Protein AF-A0A1V4YPE5-F1 (afdb_monomer_lite)

Sequence (176 aa):
MNIIMIKLKYPGDFMDTDNERTWMINKLNRYKSSMKSRENDLLEQLSKYYKKDESEINGQYKVDGGFKDLEYDIYNNPYETYLVAQIKIVRALPSILNKHITCLKEGNDVDHVIESLEYEIYKIKKVVYSNIKEWEILLNHLSDYRRLEIEKNPKGPGDLIIKELFWIKEFEEGLK

Radius of gyration: 18.25 Å; chains: 1; bounding box: 46×42×46 Å

Secondary structure (DSSP, 8-state):
--S-------S-S---HHHHHHHHHHHHHHHHHHHHHHHHHHHHHHHHHHHHHHTT-------TTSS----S-GGG-HHHHHHHHHHHHHHHHHHHHHHHHHHHHTT--HHHHHHHHHHHHHHHHHHHTTT-HHHHHHTTT--HHHHHHHHH---SHHHHHHHHHHHHHHHHHHT-

Foldseek 3Di:
DFLDDPPLDDPDDPDDQVRNLVVSLVVLVVSLVVLVVVLVVLVVVLVVVVVVCCVPDPDDDDDPPDAPDLPDPCVVCLPSLLSQLSNQLSVPLNVLSVVLSVCSVVPHDPVVSVVVSVVVSLVSNCVSCVRVVVLLVVLVVDDPVRLVCLCVPNPDSSSSSNNSSVVSVVVVVVVD

Structure (mmCIF, N/CA/C/O backbone):
data_AF-A0A1V4YPE5-F1
#
_entry.id   AF-A0A1V4YPE5-F1
#
loop_
_atom_site.group_PDB
_atom_site.id
_atom_site.type_symbol
_atom_site.label_atom_id
_atom_site.label_alt_id
_atom_site.label_comp_id
_atom_site.label_asym_id
_atom_site.label_entity_id
_atom_site.label_seq_id
_atom_site.pdbx_PDB_ins_code
_atom_site.Cartn_x
_atom_site.Cartn_y
_atom_site.Cartn_z
_atom_site.occupancy
_atom_site.B_iso_or_equiv
_atom_site.auth_seq_id
_atom_site.auth_comp_id
_atom_site.auth_asym_id
_atom_site.auth_atom_id
_atom_site.pdbx_PDB_model_num
ATOM 1 N N . MET A 1 1 ? 10.336 -3.197 2.592 1.00 30.17 1 MET A N 1
ATOM 2 C CA . MET A 1 1 ? 9.036 -2.920 3.239 1.00 30.17 1 MET A CA 1
ATOM 3 C C . MET A 1 1 ? 8.084 -2.443 2.147 1.00 30.17 1 MET A C 1
ATOM 5 O O . MET A 1 1 ? 8.272 -1.342 1.646 1.00 30.17 1 MET A O 1
ATOM 9 N N . ASN A 1 2 ? 7.187 -3.324 1.689 1.00 34.78 2 ASN A N 1
ATOM 10 C CA . ASN A 1 2 ? 6.185 -3.033 0.652 1.00 34.78 2 ASN A CA 1
ATOM 11 C C . ASN A 1 2 ? 5.016 -2.282 1.281 1.00 34.78 2 ASN A C 1
ATOM 13 O O . ASN A 1 2 ? 4.633 -2.599 2.407 1.00 34.78 2 ASN A O 1
ATOM 17 N N . ILE A 1 3 ? 4.454 -1.304 0.572 1.00 37.78 3 ILE A N 1
ATOM 18 C CA . ILE A 1 3 ? 3.369 -0.472 1.105 1.00 37.78 3 ILE A CA 1
ATOM 19 C C . ILE A 1 3 ? 2.059 -1.259 1.233 1.00 37.78 3 ILE A C 1
ATOM 21 O O . ILE A 1 3 ? 1.175 -0.825 1.966 1.00 37.78 3 ILE A O 1
ATOM 25 N N . ILE A 1 4 ? 1.890 -2.409 0.574 1.00 42.50 4 ILE A N 1
ATOM 26 C CA . ILE A 1 4 ? 0.546 -2.955 0.347 1.00 42.50 4 ILE A CA 1
ATOM 27 C C . ILE A 1 4 ? 0.450 -4.393 0.853 1.00 42.50 4 ILE A C 1
ATOM 29 O O . ILE A 1 4 ? 0.789 -5.386 0.217 1.00 42.50 4 ILE A O 1
ATOM 33 N N . MET A 1 5 ? 0.079 -4.459 2.120 1.00 42.84 5 MET A N 1
ATOM 34 C CA . MET A 1 5 ? -1.219 -4.949 2.567 1.00 42.84 5 MET A CA 1
ATOM 35 C C . MET A 1 5 ? -1.245 -4.585 4.042 1.00 42.84 5 MET A C 1
ATOM 37 O O . MET A 1 5 ? -0.674 -5.301 4.870 1.00 42.84 5 MET A O 1
ATOM 41 N N . ILE A 1 6 ? -1.884 -3.470 4.406 1.00 47.06 6 ILE A N 1
ATOM 42 C CA . ILE A 1 6 ? -2.402 -3.440 5.765 1.00 47.06 6 ILE A CA 1
ATOM 43 C C . ILE A 1 6 ? -3.474 -4.526 5.747 1.00 47.06 6 ILE A C 1
ATOM 45 O O . ILE A 1 6 ? -4.581 -4.293 5.288 1.00 47.06 6 ILE A O 1
ATOM 49 N N . LYS A 1 7 ? -3.134 -5.745 6.178 1.00 48.22 7 LYS A N 1
ATOM 50 C CA . LYS A 1 7 ? -4.154 -6.667 6.663 1.00 48.22 7 LYS A CA 1
ATOM 51 C C . LYS A 1 7 ? -4.747 -5.944 7.868 1.00 48.22 7 LYS A C 1
ATOM 53 O O . LYS A 1 7 ? -4.158 -5.939 8.952 1.00 48.22 7 LYS A O 1
ATOM 58 N N . LEU A 1 8 ? -5.801 -5.169 7.619 1.00 53.41 8 LEU A N 1
ATOM 59 C CA . LEU A 1 8 ? -6.546 -4.452 8.646 1.00 53.41 8 LEU A CA 1
ATOM 60 C C . LEU A 1 8 ? -7.330 -5.440 9.509 1.00 53.41 8 LEU A C 1
ATOM 62 O O . LEU A 1 8 ? -7.605 -5.106 10.652 1.00 53.41 8 LEU A O 1
ATOM 66 N N . LYS A 1 9 ? -7.496 -6.688 9.036 1.00 50.31 9 LYS A N 1
ATOM 67 C CA . LYS A 1 9 ? -7.949 -7.832 9.832 1.00 50.31 9 LYS A CA 1
ATOM 68 C C . LYS A 1 9 ? -7.190 -7.924 11.157 1.00 50.31 9 LYS A C 1
ATOM 70 O O . LYS A 1 9 ? -5.982 -8.186 11.197 1.00 50.31 9 LYS A O 1
ATOM 75 N N . TYR A 1 10 ? -7.927 -7.670 12.227 1.00 56.78 10 TYR A N 1
ATOM 76 C CA . TYR A 1 10 ? -7.519 -7.847 13.610 1.00 56.78 10 TYR A CA 1
ATOM 77 C C . TYR A 1 10 ? -7.393 -9.345 13.928 1.00 56.78 10 TYR A C 1
ATOM 79 O O . TYR A 1 10 ? -7.995 -10.187 13.254 1.00 56.78 10 TYR A O 1
ATOM 87 N N . PRO A 1 11 ? -6.601 -9.713 14.943 1.00 52.75 11 PRO A N 1
ATOM 88 C CA . PRO A 1 11 ? -6.605 -11.069 15.470 1.00 52.75 11 PRO A CA 1
ATOM 89 C C . PRO A 1 11 ? -7.927 -11.340 16.223 1.00 52.75 11 PRO A C 1
ATOM 91 O O . PRO A 1 11 ? -8.031 -10.991 17.388 1.00 52.75 11 PRO A O 1
ATOM 94 N N . GLY A 1 12 ? -8.907 -11.917 15.515 1.00 50.38 12 GLY A N 1
ATOM 95 C CA . GLY A 1 12 ? -10.112 -12.664 15.944 1.00 50.38 12 GLY A CA 1
ATOM 96 C C . GLY A 1 12 ? -10.800 -12.436 17.312 1.00 50.38 12 GLY A C 1
ATOM 97 O O . GLY A 1 12 ? -10.178 -12.541 18.366 1.00 50.38 12 GLY A O 1
ATOM 98 N N . ASP A 1 13 ? -12.130 -12.276 17.242 1.00 49.72 13 ASP A N 1
ATOM 99 C CA . ASP A 1 13 ? -13.258 -12.637 18.141 1.00 49.72 13 ASP A CA 1
ATOM 100 C C . ASP A 1 13 ? -13.235 -12.355 19.660 1.00 49.72 13 ASP A C 1
ATOM 102 O O . ASP A 1 13 ? -14.246 -12.586 20.321 1.00 49.72 13 ASP A O 1
ATOM 106 N N . PHE A 1 14 ? -12.154 -11.830 20.245 1.00 49.97 14 PHE A N 1
ATOM 107 C CA . PHE A 1 14 ? -12.052 -11.655 21.708 1.00 49.97 14 PHE A CA 1
ATOM 108 C C . PHE A 1 14 ? -11.595 -10.265 22.176 1.00 49.97 14 PHE A C 1
ATOM 110 O O . PHE A 1 14 ? -11.320 -10.079 23.363 1.00 49.97 14 PHE A O 1
ATOM 117 N N . MET A 1 15 ? -11.501 -9.276 21.282 1.00 59.31 15 MET A N 1
ATOM 118 C CA . MET A 1 15 ? -11.261 -7.888 21.687 1.00 59.31 15 MET A CA 1
ATOM 119 C C . MET A 1 15 ? -12.583 -7.155 21.908 1.00 59.31 15 MET A C 1
ATOM 121 O O . MET A 1 15 ? -13.434 -7.120 21.031 1.00 59.31 15 MET A O 1
ATOM 125 N N . ASP A 1 16 ? -12.723 -6.540 23.081 1.00 65.31 16 ASP A N 1
ATOM 126 C CA . ASP A 1 16 ? -13.750 -5.525 23.327 1.00 65.31 16 ASP A CA 1
ATOM 127 C C . ASP A 1 16 ? -13.588 -4.356 22.333 1.00 65.31 16 ASP A C 1
ATOM 129 O O . ASP A 1 16 ? -12.460 -3.979 21.990 1.00 65.31 16 ASP A O 1
ATOM 133 N N . THR A 1 17 ? -14.695 -3.764 21.886 1.00 64.62 17 THR A N 1
ATOM 134 C CA . THR A 1 17 ? -14.748 -2.763 20.805 1.00 64.62 17 THR A CA 1
ATOM 135 C C . THR A 1 17 ? -13.891 -1.527 21.095 1.00 64.62 17 THR A C 1
ATOM 137 O O . THR A 1 17 ? -13.302 -0.924 20.194 1.00 64.62 17 THR A O 1
ATOM 140 N N . ASP A 1 18 ? -13.748 -1.155 22.370 1.00 71.38 18 ASP A N 1
ATOM 141 C CA . ASP A 1 18 ? -12.909 -0.023 22.782 1.00 71.38 18 ASP A CA 1
ATOM 142 C C . ASP A 1 18 ? -11.407 -0.344 22.688 1.00 71.38 18 ASP A C 1
ATOM 144 O O . ASP A 1 18 ? -10.589 0.517 22.325 1.00 71.38 18 ASP A O 1
ATOM 148 N N . ASN A 1 19 ? -11.036 -1.602 22.942 1.00 81.69 19 ASN A N 1
ATOM 149 C CA . ASN A 1 19 ? -9.670 -2.091 22.765 1.00 81.69 19 ASN A CA 1
ATOM 150 C C . ASN A 1 19 ? -9.319 -2.217 21.279 1.00 81.69 19 ASN A C 1
ATOM 152 O O . ASN A 1 19 ? -8.213 -1.847 20.876 1.00 81.69 19 ASN A O 1
ATOM 156 N N . GLU A 1 20 ? -10.268 -2.667 20.461 1.00 83.56 20 GLU A N 1
ATOM 157 C CA . GLU A 1 20 ? -10.135 -2.763 19.009 1.00 83.56 20 GLU A CA 1
ATOM 158 C C . GLU A 1 20 ? -9.921 -1.388 18.362 1.00 83.56 20 GLU A C 1
ATOM 160 O O . GLU A 1 20 ? -8.932 -1.169 17.651 1.00 83.56 20 GLU A O 1
ATOM 165 N N . ARG A 1 21 ? -10.783 -0.416 18.679 1.00 89.88 21 ARG A N 1
ATOM 166 C CA . ARG A 1 21 ? -10.657 0.969 18.207 1.00 89.88 21 ARG A CA 1
ATOM 167 C C . ARG A 1 21 ? -9.305 1.570 18.585 1.00 89.88 21 ARG A C 1
ATOM 169 O O . ARG A 1 21 ? -8.614 2.150 17.742 1.00 89.88 21 ARG A O 1
ATOM 176 N N . THR A 1 22 ? -8.897 1.414 19.845 1.00 90.81 22 THR A N 1
ATOM 177 C CA . THR A 1 22 ? -7.611 1.923 20.344 1.00 90.81 22 THR A CA 1
ATOM 178 C C . THR A 1 22 ? -6.435 1.272 19.617 1.00 90.81 22 THR A C 1
ATOM 180 O O . THR A 1 22 ? -5.484 1.954 19.212 1.00 90.81 22 THR A O 1
ATOM 183 N N . TRP A 1 23 ? -6.496 -0.043 19.401 1.00 88.88 23 TRP A N 1
ATOM 184 C CA . TRP A 1 23 ? -5.495 -0.773 18.633 1.00 88.88 23 TRP A CA 1
ATOM 185 C C . TRP A 1 23 ? -5.399 -0.254 17.196 1.00 88.88 23 TRP A C 1
ATOM 187 O O . TRP A 1 23 ? -4.293 0.022 16.716 1.00 88.88 23 TRP A O 1
ATOM 197 N N . MET A 1 24 ? -6.539 -0.039 16.536 1.00 88.94 24 MET A N 1
ATOM 198 C CA . MET A 1 24 ? -6.584 0.448 15.161 1.00 88.94 24 MET A CA 1
ATOM 199 C C . MET A 1 24 ? -6.011 1.861 15.035 1.00 88.94 24 MET A C 1
ATOM 201 O O . MET A 1 24 ? -5.132 2.103 14.205 1.00 88.94 24 MET A O 1
ATOM 205 N N . ILE A 1 25 ? -6.409 2.785 15.916 1.00 92.94 25 ILE A N 1
ATOM 206 C CA . ILE A 1 25 ? -5.855 4.147 15.963 1.00 92.94 25 ILE A CA 1
ATOM 207 C C . ILE A 1 25 ? -4.328 4.106 16.103 1.00 92.94 25 ILE A C 1
ATOM 209 O O . ILE A 1 25 ? -3.610 4.830 15.404 1.00 92.94 25 ILE A O 1
ATOM 213 N N . ASN A 1 26 ? -3.806 3.251 16.983 1.00 91.75 26 ASN A N 1
ATOM 214 C CA . ASN A 1 26 ? -2.366 3.105 17.182 1.00 91.75 26 ASN A CA 1
ATOM 215 C C . ASN A 1 26 ? -1.667 2.536 15.941 1.00 91.75 26 ASN A C 1
ATOM 217 O O . ASN A 1 26 ? -0.603 3.027 15.553 1.00 91.75 26 ASN A O 1
ATOM 221 N N . LYS A 1 27 ? -2.268 1.539 15.285 1.00 89.38 27 LYS A N 1
ATOM 222 C CA . LYS A 1 27 ? -1.753 0.944 14.047 1.00 89.38 27 LYS A CA 1
ATOM 223 C C . LYS A 1 27 ? -1.677 1.975 12.920 1.00 89.38 27 LYS A C 1
ATOM 225 O O . LYS A 1 27 ? -0.616 2.127 12.312 1.00 89.38 27 LYS A O 1
ATOM 230 N N . LEU A 1 28 ? -2.751 2.735 12.696 1.00 91.75 28 LEU A N 1
ATOM 231 C CA . LEU A 1 28 ? -2.803 3.776 11.667 1.00 91.75 28 LEU A CA 1
ATOM 232 C C . LEU A 1 28 ? -1.825 4.922 11.959 1.00 91.75 28 LEU A C 1
ATOM 234 O O . LEU A 1 28 ? -1.149 5.394 11.046 1.00 91.75 28 LEU A O 1
ATOM 238 N N . ASN A 1 29 ? -1.671 5.335 13.222 1.00 92.31 29 ASN A N 1
ATOM 239 C CA . ASN A 1 29 ? -0.678 6.348 13.591 1.00 92.31 29 ASN A CA 1
ATOM 240 C C . ASN A 1 29 ? 0.760 5.875 13.352 1.00 92.31 29 ASN A C 1
ATOM 242 O O . ASN A 1 29 ? 1.561 6.635 12.812 1.00 92.31 29 ASN A O 1
ATOM 246 N N . ARG A 1 30 ? 1.097 4.626 13.704 1.00 90.38 30 ARG A N 1
ATOM 247 C CA . ARG A 1 30 ? 2.426 4.055 13.416 1.00 90.38 30 ARG A CA 1
ATOM 248 C C . ARG A 1 30 ? 2.693 4.005 11.916 1.00 90.38 30 ARG A C 1
ATOM 250 O O . ARG A 1 30 ? 3.767 4.407 11.472 1.00 90.38 30 ARG A O 1
ATOM 257 N N . TYR A 1 31 ? 1.705 3.559 11.143 1.00 88.75 31 TYR A N 1
ATOM 258 C CA . TYR A 1 31 ? 1.804 3.509 9.690 1.00 88.75 31 TYR A CA 1
ATOM 259 C C . TYR A 1 31 ? 2.030 4.907 9.098 1.00 88.75 31 TYR A C 1
ATOM 261 O O . TYR A 1 31 ? 3.001 5.110 8.369 1.00 88.75 31 TYR A O 1
ATOM 269 N N . LYS A 1 32 ? 1.240 5.899 9.521 1.00 90.56 32 LYS A N 1
ATOM 270 C CA . LYS A 1 32 ? 1.409 7.308 9.141 1.00 90.56 32 LYS A CA 1
ATOM 271 C C . LYS A 1 32 ? 2.803 7.847 9.476 1.00 90.56 32 LYS A C 1
ATOM 273 O O . LYS A 1 32 ? 3.433 8.469 8.629 1.00 90.56 32 LYS A O 1
ATOM 278 N N . SER A 1 33 ? 3.316 7.597 10.681 1.00 88.50 33 SER A N 1
ATOM 279 C CA . SER A 1 33 ? 4.655 8.063 11.072 1.00 88.50 33 SER A CA 1
ATOM 280 C C . SER A 1 33 ? 5.761 7.445 10.212 1.00 88.50 33 SER A C 1
ATOM 282 O O . SER A 1 33 ? 6.722 8.130 9.863 1.00 88.50 33 SER A O 1
ATOM 284 N N . SER A 1 34 ? 5.612 6.177 9.814 1.00 89.00 34 SER A N 1
ATOM 285 C CA . SER A 1 34 ? 6.587 5.500 8.948 1.00 89.00 34 SER A CA 1
ATOM 286 C C . SER A 1 34 ? 6.651 6.081 7.529 1.00 89.00 34 SER A C 1
ATOM 288 O O . SER A 1 34 ? 7.709 6.042 6.902 1.00 89.00 34 SER A O 1
ATOM 290 N N . MET A 1 35 ? 5.562 6.689 7.042 1.00 87.44 35 MET A N 1
ATOM 291 C CA . MET A 1 35 ? 5.486 7.262 5.692 1.00 87.44 35 MET A CA 1
ATOM 292 C C . MET A 1 35 ? 6.484 8.389 5.468 1.00 87.44 35 MET A C 1
ATOM 294 O O . MET A 1 35 ? 7.115 8.427 4.420 1.00 87.44 35 MET A O 1
ATOM 298 N N . LYS A 1 36 ? 6.683 9.272 6.454 1.00 81.00 36 LYS A N 1
ATOM 299 C CA . LYS A 1 36 ? 7.612 10.401 6.305 1.00 81.00 36 LYS A CA 1
ATOM 300 C C . LYS A 1 36 ? 9.059 9.934 6.144 1.00 81.00 36 LYS A C 1
ATOM 302 O O . LYS A 1 36 ? 9.779 10.435 5.288 1.00 81.00 36 LYS A O 1
ATOM 307 N N . SER A 1 37 ? 9.477 8.953 6.947 1.00 85.06 37 SER A N 1
ATOM 308 C CA . SER A 1 37 ? 10.801 8.338 6.793 1.00 85.06 37 SER A CA 1
ATOM 309 C C . SER A 1 37 ? 10.918 7.666 5.429 1.00 85.06 37 SER A C 1
ATOM 311 O O . SER A 1 37 ? 11.911 7.835 4.731 1.00 85.06 37 SER A O 1
ATOM 313 N N . ARG A 1 38 ? 9.865 6.950 5.023 1.00 86.75 38 ARG A N 1
ATOM 314 C CA . ARG A 1 38 ? 9.844 6.220 3.761 1.00 86.75 38 ARG A CA 1
ATOM 315 C C . ARG A 1 38 ? 9.908 7.138 2.546 1.00 86.75 38 ARG A C 1
ATOM 317 O O . ARG A 1 38 ? 10.552 6.776 1.569 1.00 86.75 38 ARG A O 1
ATOM 324 N N . GLU A 1 39 ? 9.252 8.293 2.592 1.00 87.56 39 GLU A N 1
ATOM 325 C CA . GLU A 1 39 ? 9.318 9.289 1.523 1.00 87.56 39 GLU A CA 1
ATOM 326 C C . GLU A 1 39 ? 10.767 9.708 1.273 1.00 87.56 39 GLU A C 1
ATOM 328 O O . GLU A 1 39 ? 11.233 9.634 0.140 1.00 87.56 39 GLU A O 1
ATOM 333 N N . ASN A 1 40 ? 11.496 10.061 2.335 1.00 86.06 40 ASN A N 1
ATOM 334 C CA . ASN A 1 40 ? 12.900 10.451 2.233 1.00 86.06 40 ASN A CA 1
ATOM 335 C C . ASN A 1 40 ? 13.755 9.331 1.624 1.00 86.06 40 ASN A C 1
ATOM 337 O O . ASN A 1 40 ? 14.519 9.592 0.696 1.00 86.06 40 ASN A O 1
ATOM 341 N N . ASP A 1 41 ? 13.572 8.085 2.070 1.00 88.56 41 ASP A N 1
ATOM 342 C CA . ASP A 1 41 ? 14.309 6.934 1.532 1.00 88.56 41 ASP A CA 1
ATOM 343 C C . ASP A 1 41 ? 14.028 6.709 0.038 1.00 88.56 41 ASP A C 1
ATOM 345 O O . ASP A 1 41 ? 14.917 6.321 -0.724 1.00 88.56 41 ASP A O 1
ATOM 349 N N . LEU A 1 42 ? 12.772 6.888 -0.389 1.00 87.44 42 LEU A N 1
ATOM 350 C CA . LEU A 1 42 ? 12.364 6.726 -1.786 1.00 87.44 42 LEU A CA 1
ATOM 351 C C . LEU A 1 42 ? 12.923 7.853 -2.660 1.00 87.44 42 LEU A C 1
ATOM 353 O O . LEU A 1 42 ? 13.412 7.586 -3.756 1.00 87.44 42 LEU A O 1
ATOM 357 N N . LEU A 1 43 ? 12.897 9.093 -2.164 1.00 85.19 43 LEU A N 1
ATOM 358 C CA . LEU A 1 43 ? 13.487 10.247 -2.842 1.00 85.19 43 LEU A CA 1
ATOM 359 C C . LEU A 1 43 ? 15.004 10.102 -2.983 1.00 85.19 43 LEU A C 1
ATOM 361 O O . LEU A 1 43 ? 15.553 10.400 -4.042 1.00 85.19 43 LEU A O 1
ATOM 365 N N . GLU A 1 44 ? 15.685 9.599 -1.954 1.00 85.69 44 GLU A N 1
ATOM 366 C CA . GLU A 1 44 ? 17.122 9.338 -2.011 1.00 85.69 44 GLU A CA 1
ATOM 367 C C . GLU A 1 44 ? 17.454 8.239 -3.032 1.00 85.69 44 GLU A C 1
ATOM 369 O O . GLU A 1 44 ? 18.375 8.397 -3.835 1.00 85.69 44 GLU A O 1
ATOM 374 N N . GLN A 1 45 ? 16.689 7.141 -3.045 1.00 87.25 45 GLN A N 1
ATOM 375 C CA . GLN A 1 45 ? 16.838 6.071 -4.038 1.00 87.25 45 GLN A CA 1
ATOM 376 C C . GLN A 1 45 ? 16.627 6.580 -5.465 1.00 87.25 45 GLN A C 1
ATOM 378 O O . GLN A 1 45 ? 17.419 6.243 -6.346 1.00 87.25 45 GLN A O 1
ATOM 383 N N . LEU A 1 46 ? 15.604 7.408 -5.685 1.00 83.94 46 LEU A N 1
ATOM 384 C CA . LEU A 1 46 ? 15.322 7.990 -6.994 1.00 83.94 46 LEU A CA 1
ATOM 385 C C . LEU A 1 46 ? 16.421 8.973 -7.422 1.00 83.94 46 LEU A C 1
ATOM 387 O O . LEU A 1 46 ? 16.887 8.926 -8.554 1.00 83.94 46 LEU A O 1
ATOM 391 N N . SER A 1 47 ? 16.911 9.809 -6.502 1.00 79.06 47 SER A N 1
ATOM 392 C CA . SER A 1 47 ? 18.028 10.719 -6.777 1.00 79.06 47 SER A CA 1
ATOM 393 C C . SER A 1 47 ? 19.305 9.961 -7.149 1.00 79.06 47 SER A C 1
ATOM 395 O O . SER A 1 47 ? 19.987 10.331 -8.102 1.00 79.06 47 SER A O 1
ATOM 397 N N . LYS A 1 48 ? 19.626 8.873 -6.435 1.00 82.12 48 LYS A N 1
ATOM 398 C CA . LYS A 1 48 ? 20.759 7.996 -6.774 1.00 82.12 48 LYS A CA 1
ATOM 399 C C . LYS A 1 48 ? 20.581 7.341 -8.140 1.00 82.12 48 LYS A C 1
ATOM 401 O O . LYS A 1 48 ? 21.559 7.217 -8.871 1.00 82.12 48 LYS A O 1
ATOM 406 N N . TYR A 1 49 ? 19.357 6.933 -8.468 1.00 81.50 49 TYR A N 1
ATOM 407 C CA . TYR A 1 49 ? 19.028 6.360 -9.766 1.00 81.50 49 TYR A CA 1
ATOM 408 C C . TYR A 1 49 ? 19.313 7.354 -10.900 1.00 81.50 49 TYR A C 1
ATOM 410 O O . TYR A 1 49 ? 20.090 7.032 -11.792 1.00 81.50 49 TYR A O 1
ATOM 418 N N . TYR A 1 50 ? 18.817 8.590 -10.799 1.00 75.69 50 TYR A N 1
ATOM 419 C CA . TYR A 1 50 ? 19.074 9.624 -11.808 1.00 75.69 50 TYR A CA 1
ATOM 420 C C . TYR A 1 50 ? 20.543 10.039 -11.902 1.00 75.69 50 TYR A C 1
ATOM 422 O O . TYR A 1 50 ? 21.049 10.215 -13.001 1.00 75.69 50 TYR A O 1
ATOM 430 N N . LYS A 1 51 ? 21.274 10.124 -10.784 1.00 72.62 51 LYS A N 1
ATOM 431 C CA . LYS A 1 51 ? 22.720 10.420 -10.816 1.00 72.62 51 LYS A CA 1
ATOM 432 C C . LYS A 1 51 ? 23.544 9.333 -11.507 1.00 72.62 51 LYS A C 1
ATOM 434 O O . LYS A 1 51 ? 24.587 9.629 -12.076 1.00 72.62 51 LYS A O 1
ATOM 439 N N . LYS A 1 52 ? 23.102 8.076 -11.423 1.00 63.50 52 LYS A N 1
ATOM 440 C CA . LYS A 1 52 ? 23.723 6.955 -12.138 1.00 63.50 52 LYS A CA 1
ATOM 441 C C . LYS A 1 52 ? 23.432 7.020 -13.645 1.00 63.50 52 LYS A C 1
ATOM 443 O O . LYS A 1 52 ? 24.256 6.579 -14.435 1.00 63.50 52 LYS A O 1
ATOM 448 N N . ASP A 1 53 ? 22.294 7.593 -14.016 1.00 59.84 53 ASP A N 1
ATOM 449 C CA . ASP A 1 53 ? 21.851 7.776 -15.401 1.00 59.84 53 ASP A CA 1
ATOM 450 C C . ASP A 1 53 ? 22.513 9.011 -16.060 1.00 59.84 53 ASP A C 1
ATOM 452 O O . ASP A 1 53 ? 22.896 8.985 -17.226 1.00 59.84 53 ASP A O 1
ATOM 456 N N . GLU A 1 54 ? 22.772 10.080 -15.293 1.00 51.03 54 GLU A N 1
ATOM 457 C CA . GLU A 1 54 ? 23.501 11.283 -15.749 1.00 51.03 54 GLU A CA 1
ATOM 458 C C . GLU A 1 54 ? 24.965 11.006 -16.142 1.00 51.03 54 GLU A C 1
ATOM 460 O O . GLU A 1 54 ? 25.537 11.761 -16.928 1.00 51.03 54 GLU A O 1
ATOM 465 N N . SER A 1 55 ? 25.582 9.920 -15.657 1.00 45.78 55 SER A N 1
ATOM 466 C CA . SER A 1 55 ? 26.880 9.462 -16.180 1.00 45.78 55 SER A CA 1
ATOM 467 C C . SER A 1 55 ? 26.803 8.829 -17.578 1.00 45.78 55 SER A C 1
ATOM 469 O O . SER A 1 55 ? 27.851 8.612 -18.184 1.00 45.78 55 SER A O 1
ATOM 471 N N . GLU A 1 56 ? 25.602 8.570 -18.106 1.00 43.75 56 GLU A N 1
ATOM 472 C CA . GLU A 1 56 ? 25.382 8.025 -19.452 1.00 43.75 56 GLU A CA 1
ATOM 473 C C . GLU A 1 56 ? 24.670 9.003 -20.406 1.00 43.75 56 GLU A C 1
ATOM 475 O O . GLU A 1 56 ? 24.875 8.895 -21.616 1.00 43.75 56 GLU A O 1
ATOM 480 N N . ILE A 1 57 ? 23.897 9.996 -19.934 1.00 41.22 57 ILE A N 1
ATOM 481 C CA . ILE A 1 57 ? 23.166 10.918 -20.828 1.00 41.22 57 ILE A CA 1
ATOM 482 C C . ILE A 1 57 ? 23.151 12.362 -20.294 1.00 41.22 57 ILE A C 1
ATOM 484 O O . ILE A 1 57 ? 22.534 12.672 -19.276 1.00 41.22 57 ILE A O 1
ATOM 488 N N . ASN A 1 58 ? 23.769 13.279 -21.051 1.00 39.72 58 ASN A N 1
ATOM 489 C CA . ASN A 1 58 ? 23.586 14.730 -20.924 1.00 39.72 58 ASN A CA 1
ATOM 490 C C . ASN A 1 58 ? 22.100 15.095 -21.108 1.00 39.72 58 ASN A C 1
ATOM 492 O O . ASN A 1 58 ? 21.617 15.178 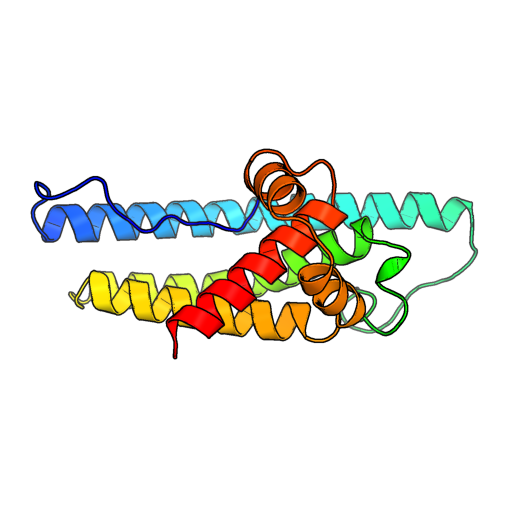-22.236 1.00 39.72 58 ASN A O 1
ATOM 496 N N . GLY A 1 59 ? 21.383 15.372 -20.022 1.00 38.19 59 GLY A N 1
ATOM 497 C CA . GLY A 1 59 ? 20.021 15.895 -20.081 1.00 38.19 59 GLY A CA 1
ATOM 498 C C . GLY A 1 59 ? 19.664 16.627 -18.797 1.00 38.19 59 GLY A C 1
ATOM 499 O O . GLY A 1 59 ? 19.457 16.009 -17.763 1.00 38.19 59 GLY A O 1
ATOM 500 N N . GLN A 1 60 ? 19.599 17.957 -18.842 1.00 38.44 60 GLN A N 1
ATOM 501 C CA . GLN A 1 60 ? 19.050 18.752 -17.745 1.00 38.44 60 GLN A CA 1
ATOM 502 C C . GLN A 1 60 ? 17.545 18.481 -17.633 1.00 38.44 60 GLN A C 1
ATOM 504 O O . GLN A 1 60 ? 16.763 18.966 -18.449 1.00 38.44 60 GLN A O 1
ATOM 509 N N . TYR A 1 61 ? 17.125 17.735 -16.612 1.00 41.97 61 TYR A N 1
ATOM 510 C CA . TYR A 1 61 ? 15.711 17.478 -16.352 1.00 41.97 61 TYR A CA 1
ATOM 511 C C . TYR A 1 61 ? 15.151 18.521 -15.377 1.00 41.97 61 TYR A C 1
ATOM 513 O O . TYR A 1 61 ? 15.396 18.481 -14.172 1.00 41.97 61 TYR A O 1
ATOM 521 N N . LYS A 1 62 ? 14.379 19.473 -15.907 1.00 39.81 62 LYS A N 1
ATOM 522 C CA . LYS A 1 62 ? 13.505 20.361 -15.131 1.00 39.81 62 LYS A CA 1
ATOM 523 C C . LYS A 1 62 ? 12.123 20.378 -15.766 1.00 39.81 62 LYS A C 1
ATOM 525 O O . LYS A 1 62 ? 11.981 20.930 -16.850 1.00 39.81 62 LYS A O 1
ATOM 530 N N . VAL A 1 63 ? 11.123 19.866 -15.054 1.00 37.09 63 VAL A N 1
ATOM 531 C CA . VAL A 1 63 ? 9.719 20.278 -15.204 1.00 37.09 63 VAL A CA 1
ATOM 532 C C . VAL A 1 63 ? 9.086 20.296 -13.804 1.00 37.09 63 VAL A C 1
ATOM 534 O O . VAL A 1 63 ? 9.457 19.499 -12.937 1.00 37.09 63 VAL A O 1
ATOM 537 N N . ASP A 1 64 ? 8.240 21.298 -13.567 1.00 39.47 64 ASP A N 1
ATOM 538 C CA . ASP A 1 64 ? 7.704 21.745 -12.275 1.00 39.47 64 ASP A CA 1
ATOM 539 C C . ASP A 1 64 ? 7.308 20.620 -11.305 1.00 39.47 64 ASP A C 1
ATOM 541 O O . ASP A 1 64 ? 6.553 19.712 -11.632 1.00 39.47 64 ASP A O 1
ATOM 545 N N . GLY A 1 65 ? 7.806 20.690 -10.066 1.00 47.09 65 GLY A N 1
ATOM 546 C CA . GLY A 1 65 ? 7.489 19.718 -9.008 1.00 47.09 65 GLY A CA 1
ATOM 547 C C . GLY A 1 65 ? 8.373 18.461 -8.967 1.00 47.09 65 GLY A C 1
ATOM 548 O O . GLY A 1 65 ? 8.293 17.710 -7.994 1.00 47.09 65 GLY A O 1
ATOM 549 N N . GLY A 1 66 ? 9.275 18.277 -9.941 1.00 44.97 66 GLY A N 1
ATOM 550 C CA . GLY A 1 66 ? 10.524 17.515 -9.786 1.00 44.97 66 GLY A CA 1
ATOM 551 C C . GLY A 1 66 ? 10.513 16.016 -10.118 1.00 44.97 66 GLY A C 1
ATOM 552 O O . GLY A 1 66 ? 11.519 15.357 -9.860 1.00 44.97 66 GLY A O 1
ATOM 553 N N . PHE A 1 67 ? 9.441 15.461 -10.690 1.00 54.84 67 PHE A N 1
ATOM 554 C CA . PHE A 1 67 ? 9.397 14.056 -11.134 1.00 54.84 67 PHE A CA 1
ATOM 555 C C . PHE A 1 67 ? 9.049 13.991 -12.618 1.00 54.84 67 PHE A C 1
ATOM 557 O O . PHE A 1 67 ? 8.230 14.784 -13.074 1.00 54.84 67 PHE A O 1
ATOM 564 N N . LYS A 1 68 ? 9.639 13.045 -13.364 1.00 54.78 68 LYS A N 1
ATOM 565 C CA . LYS A 1 68 ? 9.125 12.701 -14.693 1.00 54.78 68 LYS A CA 1
ATOM 566 C C . LYS A 1 68 ? 7.683 12.232 -14.516 1.00 54.78 68 LYS A C 1
ATOM 568 O O . LYS A 1 68 ? 7.405 11.392 -13.650 1.00 54.78 68 LYS A O 1
ATOM 573 N N . ASP A 1 69 ? 6.768 12.797 -15.293 1.00 53.00 69 ASP A N 1
ATOM 574 C CA . ASP A 1 69 ? 5.440 12.218 -15.382 1.00 53.00 69 ASP A CA 1
ATOM 575 C C . ASP A 1 69 ? 5.562 10.802 -15.939 1.00 53.00 69 ASP A C 1
ATOM 577 O O . ASP A 1 69 ? 6.405 10.512 -16.788 1.00 53.00 69 ASP A O 1
ATOM 581 N N . LEU A 1 70 ? 4.757 9.896 -15.385 1.00 50.78 70 LEU A N 1
ATOM 582 C CA . LEU A 1 70 ? 4.670 8.514 -15.845 1.00 50.78 70 LEU A CA 1
ATOM 583 C C . LEU A 1 70 ? 3.922 8.529 -17.184 1.00 50.78 70 LEU A C 1
ATOM 585 O O . LEU A 1 70 ? 2.733 8.217 -17.235 1.00 50.78 70 LEU A O 1
ATOM 589 N N . GLU A 1 71 ? 4.594 8.982 -18.235 1.00 46.56 71 GLU A N 1
ATOM 590 C CA . GLU A 1 71 ? 4.098 9.003 -19.602 1.00 46.56 71 GLU A CA 1
ATOM 591 C C . GLU A 1 71 ? 4.962 8.085 -20.485 1.00 46.56 71 GLU A C 1
ATOM 593 O O . GLU A 1 71 ? 6.183 8.195 -20.545 1.00 46.56 71 GLU A O 1
ATOM 598 N N . TYR A 1 72 ? 4.271 7.148 -21.141 1.00 40.56 72 TYR A N 1
ATOM 599 C CA . TYR A 1 72 ? 4.626 6.376 -22.340 1.00 40.56 72 TYR A CA 1
ATOM 600 C C . TYR A 1 72 ? 5.858 5.437 -22.382 1.00 40.56 72 TYR A C 1
ATOM 602 O O . TYR A 1 72 ? 5.856 4.577 -23.254 1.00 40.56 72 TYR A O 1
ATOM 610 N N . ASP A 1 73 ? 6.822 5.456 -21.447 1.00 46.25 73 ASP A N 1
ATOM 611 C CA . ASP A 1 73 ? 8.033 4.583 -21.513 1.00 46.25 73 ASP A CA 1
ATOM 612 C C . ASP A 1 73 ? 8.265 3.658 -20.289 1.00 46.25 73 ASP A C 1
ATOM 614 O O . ASP A 1 73 ? 9.379 3.283 -19.916 1.00 46.25 73 ASP A O 1
ATOM 618 N N . ILE A 1 74 ? 7.181 3.248 -19.636 1.00 53.50 74 ILE A N 1
ATOM 619 C CA . ILE A 1 74 ? 7.175 2.688 -18.271 1.00 53.50 74 ILE A CA 1
ATOM 620 C C . ILE A 1 74 ? 7.732 1.251 -18.200 1.00 53.50 74 ILE A C 1
ATOM 622 O O . ILE A 1 74 ? 8.302 0.831 -17.188 1.00 53.50 74 ILE A O 1
ATOM 626 N N . TYR A 1 75 ? 7.608 0.470 -19.273 1.00 53.19 75 TYR A N 1
ATOM 627 C CA . TYR A 1 75 ? 8.029 -0.935 -19.273 1.00 53.19 75 TYR A CA 1
ATOM 628 C C . TYR A 1 75 ? 9.550 -1.117 -19.222 1.00 53.19 75 TYR A C 1
ATOM 630 O O . TYR A 1 75 ? 10.050 -2.076 -18.633 1.00 53.19 75 TYR A O 1
ATOM 638 N N . ASN A 1 76 ? 10.287 -0.165 -19.798 1.00 64.69 76 ASN A N 1
ATOM 639 C CA . ASN A 1 76 ? 11.745 -0.214 -19.883 1.00 64.69 76 ASN A CA 1
ATOM 640 C C . ASN A 1 76 ? 12.414 0.134 -18.549 1.00 64.69 76 ASN A C 1
ATOM 642 O O . ASN A 1 76 ? 13.587 -0.184 -18.350 1.00 64.69 76 ASN A O 1
ATOM 646 N N . ASN A 1 77 ? 11.665 0.727 -17.610 1.00 80.19 77 ASN A N 1
ATOM 647 C CA . ASN A 1 77 ? 12.184 1.093 -16.301 1.00 80.19 77 ASN A CA 1
ATOM 648 C C . ASN A 1 77 ? 11.235 0.753 -15.135 1.00 80.19 77 ASN A C 1
ATOM 650 O O . ASN A 1 77 ? 10.653 1.643 -14.497 1.00 80.19 77 ASN A O 1
ATOM 654 N N . PRO A 1 78 ? 11.107 -0.544 -14.788 1.00 84.69 78 PRO A N 1
ATOM 655 C CA . PRO A 1 78 ? 10.288 -0.987 -13.660 1.00 84.69 78 PRO A CA 1
ATOM 656 C C . PRO A 1 78 ? 10.728 -0.381 -12.320 1.00 84.69 78 PRO A C 1
ATOM 658 O O . PRO A 1 78 ? 9.915 -0.224 -11.411 1.00 84.69 78 PRO A O 1
ATOM 661 N N . TYR A 1 79 ? 12.019 -0.062 -12.164 1.00 87.50 79 TYR A N 1
ATOM 662 C CA . TYR A 1 79 ? 12.553 0.480 -10.917 1.00 87.50 79 TYR A CA 1
ATOM 663 C C . TYR A 1 79 ? 12.131 1.932 -10.693 1.00 87.50 79 TYR A C 1
ATOM 665 O O . TYR A 1 79 ? 11.562 2.234 -9.644 1.00 87.50 79 TYR A O 1
ATOM 673 N N . GLU A 1 80 ? 12.344 2.809 -11.677 1.00 85.19 80 GLU A N 1
ATOM 674 C CA . GLU A 1 80 ? 11.886 4.204 -11.620 1.00 85.19 80 GLU A CA 1
ATOM 675 C C . GLU A 1 80 ? 10.366 4.278 -11.464 1.00 85.19 80 GLU A C 1
ATOM 677 O O . GLU A 1 80 ? 9.874 4.953 -10.559 1.00 85.19 80 GLU A O 1
ATOM 682 N N . THR A 1 81 ? 9.630 3.505 -12.270 1.00 85.12 81 THR A N 1
ATOM 683 C CA . THR A 1 81 ? 8.165 3.423 -12.199 1.00 85.12 81 THR A CA 1
ATOM 684 C C . THR A 1 81 ? 7.697 3.077 -10.791 1.00 85.12 81 THR A C 1
ATOM 686 O O . THR A 1 81 ? 6.830 3.753 -10.232 1.00 85.12 81 THR A O 1
ATOM 689 N N . TYR A 1 82 ? 8.293 2.043 -10.190 1.00 89.25 82 TYR A N 1
ATOM 690 C CA . TYR A 1 82 ? 7.969 1.644 -8.829 1.00 89.25 82 TYR A CA 1
ATOM 691 C C . TYR A 1 82 ? 8.262 2.774 -7.835 1.00 89.25 82 TYR A C 1
ATOM 693 O O . TYR A 1 82 ? 7.390 3.116 -7.040 1.00 89.25 82 TYR A O 1
ATOM 701 N N . LEU A 1 83 ? 9.444 3.395 -7.883 1.00 88.44 83 LEU A N 1
ATOM 702 C CA . LEU A 1 83 ? 9.801 4.479 -6.963 1.00 88.44 83 LEU A CA 1
ATOM 703 C C . LEU A 1 83 ? 8.835 5.666 -7.066 1.00 88.44 83 LEU A C 1
ATOM 705 O O . LEU A 1 83 ? 8.316 6.116 -6.043 1.00 88.44 83 LEU A O 1
ATOM 709 N N . VAL A 1 84 ? 8.550 6.138 -8.282 1.00 86.81 84 VAL A N 1
ATOM 710 C CA . VAL A 1 84 ? 7.637 7.265 -8.520 1.00 86.81 84 VAL A CA 1
ATOM 711 C C . VAL A 1 84 ? 6.227 6.934 -8.030 1.00 86.81 84 VAL A C 1
ATOM 713 O O . VAL A 1 84 ? 5.621 7.742 -7.320 1.00 86.81 84 VAL A O 1
ATOM 716 N N . ALA A 1 85 ? 5.716 5.736 -8.331 1.00 88.94 85 ALA A N 1
ATOM 717 C CA . ALA A 1 85 ? 4.403 5.302 -7.864 1.00 88.94 85 ALA A CA 1
ATOM 718 C C . ALA A 1 85 ? 4.320 5.276 -6.329 1.00 88.94 85 ALA A C 1
ATOM 720 O O . ALA A 1 85 ? 3.384 5.820 -5.739 1.00 88.94 85 ALA A O 1
ATOM 721 N N . GLN A 1 86 ? 5.329 4.712 -5.661 1.00 90.81 86 GLN A N 1
ATOM 722 C CA . GLN A 1 86 ? 5.361 4.647 -4.200 1.00 90.81 86 GLN A CA 1
ATOM 723 C C . GLN A 1 86 ? 5.457 6.041 -3.566 1.00 90.81 86 GLN A C 1
ATOM 725 O O . GLN A 1 86 ? 4.774 6.291 -2.577 1.00 90.81 86 GLN A O 1
ATOM 730 N N . ILE A 1 87 ? 6.230 6.970 -4.139 1.00 89.12 87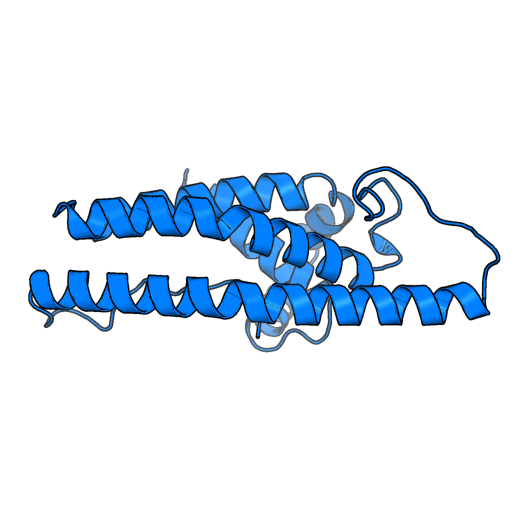 ILE A N 1
ATOM 731 C CA . ILE A 1 87 ? 6.292 8.365 -3.666 1.00 89.12 87 ILE A CA 1
ATOM 732 C C . ILE A 1 87 ? 4.916 9.031 -3.771 1.00 89.12 87 ILE A C 1
ATOM 734 O O . ILE A 1 87 ? 4.456 9.640 -2.802 1.00 89.12 87 ILE A O 1
ATOM 738 N N . LYS A 1 88 ? 4.228 8.886 -4.914 1.00 89.69 88 LYS A N 1
ATOM 739 C CA . LYS A 1 88 ? 2.877 9.438 -5.113 1.00 89.69 88 LYS A CA 1
ATOM 740 C C . LYS A 1 88 ? 1.892 8.893 -4.068 1.00 89.69 88 LYS A C 1
ATOM 742 O O . LYS A 1 88 ? 1.160 9.669 -3.457 1.00 89.69 88 LYS A O 1
ATOM 747 N N . ILE A 1 89 ? 1.931 7.587 -3.794 1.00 91.62 89 ILE A N 1
ATOM 748 C CA . ILE A 1 89 ? 1.093 6.943 -2.769 1.00 91.62 89 ILE A CA 1
ATOM 749 C C . ILE A 1 89 ? 1.429 7.464 -1.361 1.00 91.62 89 ILE A C 1
ATOM 751 O O . ILE A 1 89 ? 0.531 7.867 -0.622 1.00 91.62 89 ILE A O 1
ATOM 755 N N . VAL A 1 90 ? 2.713 7.501 -0.991 1.00 91.25 90 VAL A N 1
ATOM 756 C CA . VAL A 1 90 ? 3.182 7.958 0.331 1.00 91.25 90 VAL A CA 1
ATOM 757 C C . VAL A 1 90 ? 2.782 9.403 0.615 1.00 91.25 90 VAL A C 1
ATOM 759 O O . VAL A 1 90 ? 2.468 9.728 1.756 1.00 91.25 90 VAL A O 1
ATOM 762 N N . ARG A 1 91 ? 2.750 10.261 -0.406 1.00 90.25 91 ARG A N 1
ATOM 763 C CA . ARG A 1 91 ? 2.314 11.657 -0.270 1.00 90.25 91 ARG A CA 1
ATOM 764 C C . ARG A 1 91 ? 0.805 11.813 -0.133 1.00 90.25 91 ARG A C 1
ATOM 766 O O . ARG A 1 91 ? 0.354 12.723 0.557 1.00 90.25 91 ARG A O 1
ATOM 773 N N . ALA A 1 92 ? 0.028 10.943 -0.774 1.00 91.38 92 ALA A N 1
ATOM 774 C CA . ALA A 1 92 ? -1.430 11.017 -0.764 1.00 91.38 92 ALA A CA 1
ATOM 775 C C . ALA A 1 92 ? -2.058 10.426 0.513 1.00 91.38 92 ALA A C 1
ATOM 777 O O . ALA A 1 92 ? -3.060 10.936 1.007 1.00 91.38 92 ALA A O 1
ATOM 778 N N . LEU A 1 93 ? -1.474 9.363 1.073 1.00 91.25 93 LEU A N 1
ATOM 779 C CA . LEU A 1 93 ? -2.065 8.623 2.196 1.00 91.25 93 LEU A CA 1
ATOM 780 C C . LEU A 1 93 ? -2.202 9.387 3.533 1.00 91.25 93 LEU A C 1
ATOM 782 O O . LEU A 1 93 ? -3.192 9.145 4.227 1.00 91.25 93 LEU A O 1
ATOM 786 N N . PRO A 1 94 ? -1.285 10.283 3.956 1.00 92.38 94 PRO A N 1
ATOM 787 C CA . PRO A 1 94 ? -1.342 10.888 5.288 1.00 92.38 94 PRO A CA 1
ATOM 788 C C . PRO A 1 94 ? -2.633 11.657 5.587 1.00 92.38 94 PRO A C 1
ATOM 790 O O . PRO A 1 94 ? -3.134 11.591 6.711 1.00 92.38 94 PRO A O 1
ATOM 793 N N . SER A 1 95 ? -3.190 12.368 4.603 1.00 92.81 95 SER A N 1
ATOM 794 C CA . SER A 1 95 ? -4.447 13.112 4.764 1.00 92.81 95 SER A CA 1
ATOM 795 C C . SER A 1 95 ? -5.631 12.167 4.993 1.00 92.81 95 SER A C 1
ATOM 797 O O . SER A 1 95 ? -6.429 12.378 5.907 1.00 92.81 95 SER A O 1
ATOM 799 N N . ILE A 1 96 ? -5.689 11.075 4.231 1.00 93.88 96 ILE A N 1
ATOM 800 C CA . ILE A 1 96 ? -6.715 10.034 4.342 1.00 93.88 96 ILE A CA 1
ATOM 801 C C . ILE A 1 96 ? -6.597 9.303 5.676 1.00 93.88 96 ILE A C 1
ATOM 803 O O . ILE A 1 96 ? -7.601 9.126 6.365 1.00 93.88 96 ILE A O 1
ATOM 807 N N . LEU A 1 97 ? -5.381 8.946 6.096 1.00 93.94 97 LEU A N 1
ATOM 808 C CA . LEU A 1 97 ? -5.149 8.340 7.405 1.00 93.94 97 LEU A CA 1
ATOM 809 C C . LEU A 1 97 ? -5.614 9.251 8.542 1.00 93.94 97 LEU A C 1
ATOM 811 O O . LEU A 1 97 ? -6.263 8.778 9.468 1.00 93.94 97 LEU A O 1
ATOM 815 N N . ASN A 1 98 ? -5.325 10.554 8.474 1.00 95.56 98 ASN A N 1
ATOM 816 C CA . ASN A 1 98 ? -5.786 11.503 9.488 1.00 95.56 98 ASN A CA 1
ATOM 817 C C . ASN A 1 98 ? -7.315 11.552 9.567 1.00 95.56 98 ASN A C 1
ATOM 819 O O . ASN A 1 98 ? -7.848 11.484 10.671 1.00 95.56 98 ASN A O 1
ATOM 823 N N . LYS A 1 99 ? -8.009 11.605 8.422 1.00 96.00 99 LYS A N 1
ATOM 824 C CA . LYS A 1 99 ? -9.478 11.585 8.375 1.00 96.00 99 LYS A CA 1
ATOM 825 C C . LYS A 1 99 ? -10.045 10.343 9.074 1.00 96.00 99 LYS A C 1
ATOM 827 O O . LYS A 1 99 ? -10.885 10.478 9.954 1.00 96.00 99 LYS A O 1
ATOM 832 N N . HIS A 1 100 ? -9.542 9.153 8.746 1.00 94.75 100 HIS A N 1
ATOM 833 C CA . HIS A 1 100 ? -10.056 7.900 9.317 1.00 94.75 100 HIS A CA 1
ATOM 834 C C . HIS A 1 100 ? -9.676 7.719 10.793 1.00 94.75 100 HIS A C 1
ATOM 836 O O . HIS A 1 100 ? -10.477 7.220 11.577 1.00 94.75 100 HIS A O 1
ATOM 842 N N . ILE A 1 101 ? -8.497 8.190 11.215 1.00 95.31 101 ILE A N 1
ATOM 843 C CA . ILE A 1 101 ? -8.129 8.236 12.639 1.00 95.31 101 ILE A CA 1
ATOM 844 C C . ILE A 1 101 ? -9.092 9.137 13.420 1.00 95.31 101 ILE A C 1
ATOM 846 O O . ILE A 1 101 ? -9.455 8.792 14.543 1.00 95.31 101 ILE A O 1
ATOM 850 N N . THR A 1 102 ? -9.496 10.279 12.857 1.00 96.81 102 THR A N 1
ATOM 851 C CA . THR A 1 102 ? -10.496 11.159 13.476 1.00 96.81 102 THR A CA 1
ATOM 852 C C . THR A 1 102 ? -11.845 10.457 13.594 1.00 96.81 102 THR A C 1
ATOM 854 O O . THR A 1 102 ? -12.377 10.409 14.696 1.00 96.81 102 THR A O 1
ATOM 857 N N . CYS A 1 103 ? -12.327 9.803 12.531 1.00 95.06 103 CYS A N 1
ATOM 858 C CA . CYS A 1 103 ? -13.564 9.017 12.578 1.00 95.06 103 CYS A CA 1
ATOM 859 C C . CYS A 1 103 ? -13.555 7.968 13.702 1.00 95.06 103 CYS A C 1
ATOM 861 O O . CYS A 1 103 ? -14.516 7.868 14.459 1.00 95.06 103 CYS A O 1
ATOM 863 N N . LEU A 1 104 ? -12.454 7.223 13.861 1.00 93.88 104 LEU A N 1
ATOM 864 C CA . LEU A 1 104 ? -12.326 6.256 14.958 1.00 93.88 104 LEU A CA 1
ATOM 865 C C . LEU A 1 104 ? -12.389 6.941 16.324 1.00 93.88 104 LEU A C 1
ATOM 867 O O . LEU A 1 104 ? -13.062 6.446 17.217 1.00 93.88 104 LEU A O 1
ATOM 871 N N . LYS A 1 105 ? -11.712 8.082 16.503 1.00 93.56 105 LYS A N 1
ATOM 872 C CA . LYS A 1 105 ? -11.730 8.837 17.770 1.00 93.56 105 LYS A CA 1
ATOM 873 C C . LYS A 1 105 ? -13.108 9.398 18.119 1.00 93.56 105 LYS A C 1
ATOM 875 O O . LYS A 1 105 ? -13.400 9.552 19.298 1.00 93.56 105 LYS A O 1
ATOM 880 N N . GLU A 1 106 ? -13.923 9.699 17.115 1.00 95.19 106 GLU A N 1
ATOM 881 C CA . GLU A 1 106 ? -15.300 10.187 17.267 1.00 95.19 106 GLU A CA 1
ATOM 882 C C . GLU A 1 106 ? -16.299 9.065 17.587 1.00 95.19 106 GLU A C 1
ATOM 884 O O . GLU A 1 106 ? -17.468 9.340 17.838 1.00 95.19 106 GLU A O 1
ATOM 889 N N . GLY A 1 107 ? -15.841 7.809 17.633 1.00 91.50 107 GLY A N 1
ATOM 890 C CA . GLY A 1 107 ? -16.670 6.662 17.992 1.00 91.50 107 GLY A CA 1
ATOM 891 C C . GLY A 1 107 ? -17.368 5.999 16.808 1.00 91.50 107 GLY A C 1
ATOM 892 O O . GLY A 1 107 ? -18.219 5.143 17.039 1.00 91.50 107 GLY A O 1
ATOM 893 N N . ASN A 1 108 ? -17.001 6.340 15.564 1.00 91.62 108 ASN A N 1
ATOM 894 C CA . ASN A 1 108 ? -17.530 5.644 14.392 1.00 91.62 108 ASN A CA 1
ATOM 895 C C . ASN A 1 108 ? -17.166 4.154 14.434 1.00 91.62 108 ASN A C 1
ATOM 897 O O . ASN A 1 108 ? -16.127 3.764 14.981 1.00 91.62 108 ASN A O 1
ATOM 901 N N . ASP A 1 109 ? -18.042 3.350 13.836 1.00 90.19 109 ASP A N 1
ATOM 902 C CA . ASP A 1 109 ? -17.883 1.907 13.722 1.00 90.19 109 ASP A CA 1
ATOM 903 C C . ASP A 1 109 ? -16.555 1.537 13.045 1.00 90.19 109 ASP A C 1
ATOM 905 O O . ASP A 1 109 ? -16.167 2.129 12.032 1.00 90.19 109 ASP A O 1
ATOM 909 N N . VAL A 1 110 ? -15.829 0.595 13.647 1.00 88.12 110 VAL A N 1
ATOM 910 C CA . VAL A 1 110 ? -14.457 0.275 13.242 1.00 88.12 110 VAL A CA 1
ATOM 911 C C . VAL A 1 110 ? -14.442 -0.385 11.865 1.00 88.12 110 VAL A C 1
ATOM 913 O O . VAL A 1 110 ? -13.640 0.025 11.020 1.00 88.12 110 VAL A O 1
ATOM 916 N N . ASP A 1 111 ? -15.349 -1.332 11.623 1.00 86.50 111 ASP A N 1
ATOM 917 C CA . ASP A 1 111 ? -15.450 -2.045 10.351 1.00 86.50 111 ASP A CA 1
ATOM 918 C C . ASP A 1 111 ? -15.788 -1.069 9.220 1.00 86.50 111 ASP A C 1
ATOM 920 O O . ASP A 1 111 ? -15.075 -1.008 8.216 1.00 86.50 111 ASP A O 1
ATOM 924 N N . HIS A 1 112 ? -16.777 -0.195 9.427 1.00 89.12 112 HIS A N 1
ATOM 925 C CA . HIS A 1 112 ? -17.153 0.802 8.427 1.00 89.12 112 HIS A CA 1
ATOM 926 C C . HIS A 1 112 ? -16.017 1.785 8.097 1.00 89.12 112 HIS A C 1
ATOM 928 O O . HIS A 1 112 ? -15.786 2.131 6.933 1.00 89.12 112 HIS A O 1
ATOM 934 N N . VAL A 1 113 ? -15.270 2.247 9.108 1.00 90.81 113 VAL A N 1
ATOM 935 C CA . VAL A 1 113 ? -14.104 3.115 8.876 1.00 90.81 113 VAL A CA 1
ATOM 936 C C . VAL A 1 113 ? -13.037 2.376 8.068 1.00 90.81 113 VAL A C 1
ATOM 938 O O . VAL A 1 113 ? -12.399 2.991 7.210 1.00 90.81 113 VAL A O 1
ATOM 941 N N . ILE A 1 114 ? -12.812 1.089 8.328 1.00 88.00 114 ILE A N 1
ATOM 942 C CA . ILE A 1 114 ? -11.819 0.292 7.602 1.00 88.00 114 ILE A CA 1
ATOM 943 C C . ILE A 1 114 ? -12.222 0.08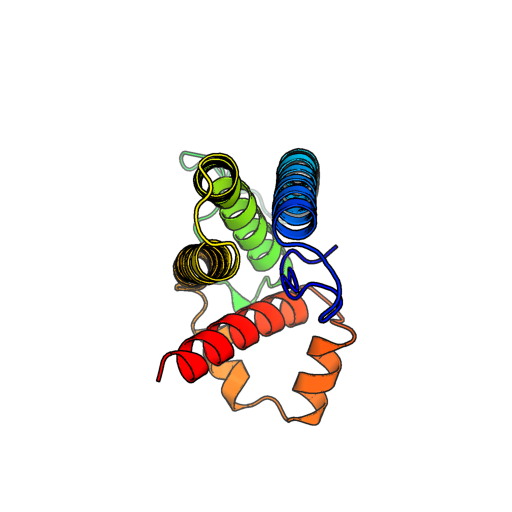7 6.151 1.00 88.00 114 ILE A C 1
ATOM 945 O O . ILE A 1 114 ? -11.394 0.337 5.279 1.00 88.00 114 ILE A O 1
ATOM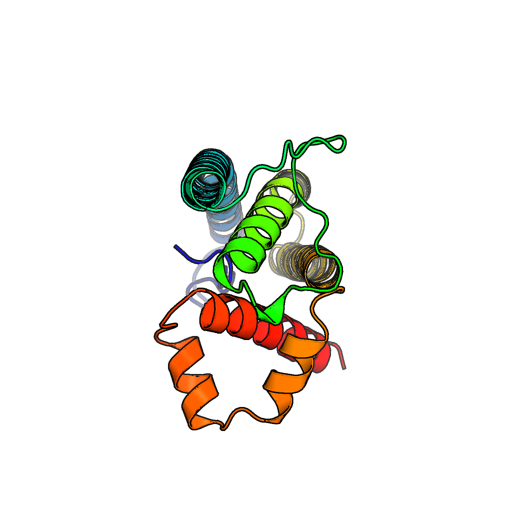 949 N N . GLU A 1 115 ? -13.468 -0.288 5.881 1.00 88.69 115 GLU A N 1
ATOM 950 C CA . GLU A 1 115 ? -13.980 -0.432 4.514 1.00 88.69 115 GLU A CA 1
ATOM 951 C C . GLU A 1 115 ? -13.832 0.881 3.731 1.00 88.69 115 GLU A C 1
ATOM 953 O O . GLU A 1 115 ? -13.301 0.908 2.616 1.00 88.69 115 GLU A O 1
ATOM 958 N N . SER A 1 116 ? -14.209 2.004 4.355 1.00 92.19 116 SER A N 1
ATOM 959 C CA . SER A 1 116 ? -14.008 3.342 3.789 1.00 92.19 116 SER A CA 1
ATOM 960 C C . SER A 1 116 ? -12.526 3.636 3.524 1.00 92.19 116 SER A C 1
ATOM 962 O O . SER A 1 116 ? -12.170 4.179 2.473 1.00 92.19 116 SER A O 1
ATOM 964 N N . LEU A 1 117 ? -11.636 3.266 4.449 1.00 92.38 117 LEU A N 1
ATOM 965 C CA . LEU A 1 117 ? -10.198 3.467 4.291 1.00 92.38 117 LEU A CA 1
ATOM 966 C C . LEU A 1 117 ? -9.638 2.633 3.132 1.00 92.38 117 LEU A C 1
ATOM 968 O O . LEU A 1 117 ? -8.854 3.153 2.337 1.00 92.38 117 LEU A O 1
ATOM 972 N N . GLU A 1 118 ? -10.026 1.363 3.021 1.00 90.94 118 GLU A N 1
ATOM 973 C CA . GLU A 1 118 ? -9.606 0.474 1.934 1.00 90.94 118 GLU A CA 1
ATOM 974 C C . GLU A 1 118 ? -10.056 1.013 0.573 1.00 90.94 118 GLU A C 1
ATOM 976 O O . GLU A 1 118 ? -9.254 1.057 -0.365 1.00 90.94 118 GLU A O 1
ATOM 981 N N . TYR A 1 119 ? -11.281 1.536 0.486 1.00 92.81 119 TYR A N 1
ATOM 982 C CA . TYR A 1 119 ? -11.790 2.180 -0.721 1.00 92.81 119 TYR A CA 1
ATOM 983 C C . TYR A 1 119 ? -11.014 3.453 -1.104 1.00 92.81 119 TYR A C 1
ATOM 985 O O . TYR A 1 119 ? -10.675 3.659 -2.273 1.00 92.81 119 TYR A O 1
ATOM 993 N N . GLU A 1 120 ? -10.673 4.314 -0.141 1.00 95.06 120 GLU A N 1
ATOM 994 C CA . GLU A 1 120 ? -9.840 5.499 -0.402 1.00 95.06 120 GLU A CA 1
ATOM 995 C C . GLU A 1 120 ? -8.424 5.121 -0.858 1.00 95.06 120 GLU A C 1
ATOM 997 O O . GLU A 1 120 ? -7.887 5.710 -1.800 1.00 95.06 120 GLU A O 1
ATOM 1002 N N . ILE A 1 121 ? -7.835 4.094 -0.240 1.00 92.81 121 ILE A N 1
ATOM 1003 C CA . ILE A 1 121 ? -6.545 3.533 -0.653 1.00 92.81 121 ILE A CA 1
ATOM 1004 C C . ILE A 1 121 ? -6.626 3.017 -2.096 1.00 92.81 121 ILE A C 1
ATOM 1006 O O . ILE A 1 121 ? -5.725 3.294 -2.893 1.00 92.81 121 ILE A O 1
ATOM 1010 N N . TYR A 1 122 ? -7.699 2.305 -2.448 1.00 93.25 122 TYR A N 1
ATOM 1011 C CA . TYR A 1 122 ? -7.943 1.841 -3.811 1.00 93.25 122 TYR A CA 1
ATOM 1012 C C . TYR A 1 122 ? -7.972 2.996 -4.813 1.00 93.25 122 TYR A C 1
ATOM 1014 O O . TYR A 1 122 ? -7.220 2.962 -5.789 1.00 93.25 122 TYR A O 1
ATOM 1022 N N . LYS A 1 123 ? -8.743 4.057 -4.546 1.00 94.62 123 LYS A N 1
ATOM 1023 C CA . LYS A 1 123 ? -8.830 5.219 -5.445 1.00 94.62 123 LYS A CA 1
ATOM 1024 C C . LYS A 1 123 ? -7.467 5.855 -5.709 1.00 94.62 123 LYS A C 1
ATOM 1026 O O . LYS A 1 123 ? -7.146 6.131 -6.864 1.00 94.62 123 LYS A O 1
ATOM 1031 N N . ILE A 1 124 ? -6.642 6.045 -4.673 1.00 93.38 124 ILE A N 1
ATOM 1032 C CA . ILE A 1 124 ? -5.281 6.582 -4.847 1.00 93.38 124 ILE A CA 1
ATOM 1033 C C . ILE A 1 124 ? -4.474 5.686 -5.779 1.00 93.38 124 ILE A C 1
ATOM 1035 O O . ILE A 1 124 ? -3.881 6.168 -6.742 1.00 93.38 124 ILE A O 1
ATOM 1039 N N . LYS A 1 125 ? -4.424 4.384 -5.484 1.00 91.94 125 LYS A N 1
ATOM 1040 C CA . LYS A 1 125 ? -3.611 3.454 -6.267 1.00 91.94 125 LYS A CA 1
ATOM 1041 C C . LYS A 1 125 ? -4.084 3.376 -7.706 1.00 91.94 125 LYS A C 1
ATOM 1043 O O . LYS A 1 125 ? -3.247 3.399 -8.600 1.00 91.94 125 LYS A O 1
ATOM 1048 N N . LYS A 1 126 ? -5.399 3.332 -7.937 1.00 91.56 126 LYS A N 1
ATOM 1049 C CA . LYS A 1 126 ? -5.961 3.289 -9.286 1.00 91.56 126 LYS A CA 1
ATOM 1050 C C . LYS A 1 126 ? -5.547 4.513 -10.095 1.00 91.56 126 LYS A C 1
ATOM 1052 O O . LYS A 1 126 ? -5.150 4.365 -11.242 1.00 91.56 126 LYS A O 1
ATOM 1057 N N . VAL A 1 127 ? -5.557 5.703 -9.489 1.00 90.69 127 VAL A N 1
ATOM 1058 C CA . VAL A 1 127 ? -5.049 6.927 -10.128 1.00 90.69 127 VAL A CA 1
ATOM 1059 C C . VAL A 1 127 ? -3.547 6.829 -10.397 1.00 90.69 127 VAL A C 1
ATOM 1061 O O . VAL A 1 127 ? -3.116 7.075 -11.519 1.00 90.69 127 VAL A O 1
ATOM 1064 N N . VAL A 1 128 ? -2.742 6.434 -9.408 1.00 89.12 128 VAL A N 1
ATOM 1065 C CA . VAL A 1 128 ? -1.277 6.339 -9.549 1.00 89.12 128 VAL A CA 1
ATOM 1066 C C . VAL A 1 128 ? -0.856 5.345 -10.634 1.00 89.12 128 VAL A C 1
ATOM 1068 O O . VAL A 1 128 ? 0.086 5.620 -11.374 1.00 89.12 128 VAL A O 1
ATOM 1071 N N . TYR A 1 129 ? -1.559 4.220 -10.743 1.00 87.56 129 TYR A N 1
ATOM 1072 C CA . TYR A 1 129 ? -1.274 3.150 -11.697 1.00 87.56 129 TYR A CA 1
ATOM 1073 C C . TYR A 1 129 ? -2.113 3.224 -12.987 1.00 87.56 129 TYR A C 1
ATOM 1075 O O . TYR A 1 129 ? -1.998 2.358 -13.846 1.00 87.56 129 TYR A O 1
ATOM 1083 N N . SER A 1 130 ? -2.917 4.272 -13.181 1.00 84.50 130 SER A N 1
ATOM 1084 C CA . SER A 1 130 ? -3.790 4.414 -14.362 1.00 84.50 130 SER A CA 1
ATOM 1085 C C . SER A 1 130 ? -3.045 4.466 -15.702 1.00 84.50 130 SER A C 1
ATOM 1087 O O . SER A 1 130 ? -3.600 4.090 -16.736 1.00 84.50 130 SER A O 1
ATOM 1089 N N . ASN A 1 131 ? -1.785 4.902 -15.684 1.00 74.94 131 ASN A N 1
ATOM 1090 C CA . ASN A 1 131 ? -0.972 5.083 -16.884 1.00 74.94 131 ASN A CA 1
ATOM 1091 C C . ASN A 1 131 ? -0.052 3.891 -17.195 1.00 74.94 131 ASN A C 1
ATOM 1093 O O . ASN A 1 131 ? 0.744 3.995 -18.117 1.00 74.94 131 ASN A O 1
ATOM 1097 N N . ILE A 1 132 ? -0.143 2.767 -16.469 1.00 77.06 132 ILE A N 1
ATOM 1098 C CA . ILE A 1 132 ? 0.733 1.595 -16.673 1.00 77.06 132 ILE A CA 1
ATOM 1099 C C . ILE A 1 132 ? 0.026 0.426 -17.378 1.00 77.06 132 ILE A C 1
ATOM 1101 O O . ILE A 1 132 ? 0.131 -0.729 -16.962 1.00 77.06 132 ILE A O 1
ATOM 1105 N N . LYS A 1 133 ? -0.709 0.719 -18.457 1.00 73.81 133 LYS A N 1
ATOM 1106 C CA . LYS A 1 133 ? -1.590 -0.240 -19.159 1.00 73.81 133 LYS A CA 1
ATOM 1107 C C . LYS A 1 133 ? -0.863 -1.492 -19.648 1.00 73.81 133 LYS A C 1
ATOM 1109 O O . LYS A 1 133 ? -1.424 -2.583 -19.633 1.00 73.81 133 LYS A O 1
ATOM 1114 N N . GLU A 1 134 ? 0.395 -1.361 -20.048 1.00 74.44 134 GLU A N 1
ATOM 1115 C CA . GLU A 1 134 ? 1.222 -2.480 -20.500 1.00 74.44 134 GLU A CA 1
ATOM 1116 C C . GLU A 1 134 ? 1.436 -3.508 -19.377 1.00 74.44 134 GLU A C 1
ATOM 1118 O O . GLU A 1 134 ? 1.419 -4.717 -19.614 1.00 74.44 134 GLU A O 1
ATOM 1123 N N . TRP A 1 135 ? 1.569 -3.043 -18.131 1.00 81.00 135 TRP A N 1
ATOM 1124 C CA . TRP A 1 135 ? 1.668 -3.907 -16.955 1.00 81.00 135 TRP A CA 1
ATOM 1125 C C . TRP A 1 135 ? 0.323 -4.534 -16.575 1.00 81.00 135 TRP A C 1
ATOM 1127 O O . TRP A 1 135 ? 0.300 -5.646 -16.053 1.00 81.00 135 TRP A O 1
ATOM 1137 N N . GLU A 1 136 ? -0.802 -3.871 -16.857 1.00 81.00 136 GLU A N 1
ATOM 1138 C CA . GLU A 1 136 ? -2.133 -4.463 -16.662 1.00 81.00 136 GLU A CA 1
ATOM 1139 C C . GLU A 1 136 ? -2.374 -5.639 -17.623 1.00 81.00 136 GLU A C 1
ATOM 1141 O O . GLU A 1 136 ? -2.943 -6.656 -17.223 1.00 81.00 136 GLU A O 1
ATOM 1146 N N . ILE A 1 137 ? -1.885 -5.550 -18.867 1.00 82.62 137 ILE A N 1
ATOM 1147 C CA . ILE A 1 137 ? -1.978 -6.644 -19.849 1.00 82.62 137 ILE A CA 1
ATOM 1148 C C . ILE A 1 137 ? -1.244 -7.891 -19.344 1.00 82.62 137 ILE A C 1
ATOM 1150 O O . ILE A 1 137 ? -1.775 -9.000 -19.456 1.00 82.62 137 ILE A O 1
ATOM 1154 N N . LEU A 1 138 ? -0.064 -7.723 -18.731 1.00 82.38 138 LEU A N 1
ATOM 1155 C CA . LEU A 1 138 ? 0.706 -8.836 -18.165 1.00 82.38 138 LEU A CA 1
ATOM 1156 C C . LEU A 1 138 ? -0.099 -9.680 -17.180 1.00 82.38 138 LEU A C 1
ATOM 1158 O O . LEU A 1 138 ? 0.090 -10.895 -17.142 1.00 82.38 138 LEU A O 1
ATOM 1162 N N . LEU A 1 139 ? -1.006 -9.073 -16.410 1.00 86.25 139 LEU A N 1
ATOM 1163 C CA . LEU A 1 139 ? -1.793 -9.792 -15.405 1.00 86.25 139 LEU A CA 1
ATOM 1164 C C . LEU A 1 139 ? -2.586 -10.955 -16.008 1.00 86.25 139 LEU A C 1
ATOM 1166 O O . LEU A 1 139 ? -2.785 -11.962 -15.336 1.00 86.25 139 LEU A O 1
ATOM 1170 N N . ASN A 1 140 ? -3.017 -10.834 -17.268 1.00 85.88 140 ASN A N 1
ATOM 1171 C CA . ASN A 1 140 ? -3.800 -11.859 -17.962 1.00 85.88 140 ASN A CA 1
ATOM 1172 C C . ASN A 1 140 ? -2.937 -12.982 -18.564 1.00 85.88 140 ASN A C 1
ATOM 1174 O O . ASN A 1 140 ? -3.476 -13.974 -19.048 1.00 85.88 140 ASN A O 1
ATOM 1178 N N . HIS A 1 141 ? -1.611 -12.835 -18.541 1.00 86.38 141 HIS A N 1
ATOM 1179 C CA . HIS A 1 141 ? -0.658 -13.798 -19.098 1.00 86.38 141 HIS A CA 1
ATOM 1180 C C . HIS A 1 141 ? 0.202 -14.487 -18.031 1.00 86.38 141 HIS A C 1
ATOM 1182 O O . HIS A 1 141 ? 0.970 -15.396 -18.348 1.00 86.38 141 HIS A O 1
ATOM 1188 N N . LEU A 1 142 ? 0.087 -14.076 -16.766 1.00 87.62 142 LEU A N 1
ATOM 1189 C CA . LEU A 1 142 ? 0.786 -14.717 -15.658 1.00 87.62 142 LEU A CA 1
ATOM 1190 C C . LEU A 1 142 ? 0.078 -16.015 -15.267 1.00 87.62 142 LEU A C 1
ATOM 1192 O O . LEU A 1 142 ? -1.123 -16.032 -15.016 1.00 87.62 142 LEU A O 1
ATOM 1196 N N . SER A 1 143 ? 0.842 -17.103 -15.171 1.00 89.62 143 SER A N 1
ATOM 1197 C CA . SER A 1 143 ? 0.337 -18.354 -14.607 1.00 89.62 143 SER A CA 1
ATOM 1198 C C . SER A 1 143 ? 0.042 -18.205 -13.112 1.00 89.62 143 SER A C 1
ATOM 1200 O O . SER A 1 143 ? 0.690 -17.415 -12.417 1.00 89.62 143 SER A O 1
ATOM 1202 N N . ASP A 1 144 ? -0.862 -19.034 -12.586 1.00 88.56 144 ASP A N 1
ATOM 1203 C CA . ASP A 1 144 ? -1.179 -19.063 -11.150 1.00 88.56 144 ASP A CA 1
ATOM 1204 C C . ASP A 1 144 ? 0.068 -19.300 -10.288 1.00 88.56 144 ASP A C 1
ATOM 1206 O O . ASP A 1 144 ? 0.246 -18.678 -9.240 1.00 88.56 144 ASP A O 1
ATOM 1210 N N . TYR A 1 145 ? 0.987 -20.146 -10.767 1.00 90.00 145 TYR A N 1
ATOM 1211 C CA . TYR A 1 145 ? 2.273 -20.376 -10.111 1.00 90.00 145 TYR A CA 1
ATOM 1212 C C . TYR A 1 145 ? 3.098 -19.088 -10.007 1.00 90.00 145 TYR A C 1
ATOM 1214 O O . TYR A 1 145 ? 3.617 -18.770 -8.935 1.00 90.00 145 TYR A O 1
ATOM 1222 N N . ARG A 1 146 ? 3.194 -18.313 -11.098 1.00 89.38 146 ARG A N 1
ATOM 1223 C CA . ARG A 1 146 ? 3.956 -17.061 -11.093 1.00 89.38 146 ARG A CA 1
ATOM 1224 C C . ARG A 1 146 ? 3.290 -16.000 -10.219 1.00 89.38 146 ARG A C 1
ATOM 1226 O O . ARG A 1 146 ? 3.993 -15.291 -9.503 1.00 89.38 146 ARG A O 1
ATOM 1233 N N . ARG A 1 147 ? 1.955 -15.928 -10.215 1.00 8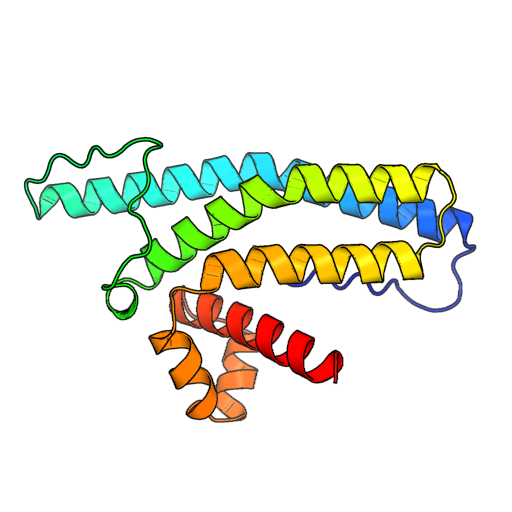8.25 147 ARG A N 1
ATOM 1234 C CA . ARG A 1 147 ? 1.192 -15.058 -9.305 1.00 88.25 147 ARG A CA 1
ATOM 1235 C C . ARG A 1 147 ? 1.501 -15.376 -7.840 1.00 88.25 147 ARG A C 1
ATOM 1237 O O . ARG A 1 147 ? 1.866 -14.471 -7.093 1.00 88.25 147 ARG A O 1
ATOM 1244 N N . LEU A 1 148 ? 1.440 -16.651 -7.452 1.00 87.25 148 LEU A N 1
ATOM 1245 C CA . LEU A 1 148 ? 1.767 -17.099 -6.092 1.00 87.25 148 LEU A CA 1
ATOM 1246 C C . LEU A 1 148 ? 3.216 -16.783 -5.700 1.00 87.25 148 LEU A C 1
ATOM 1248 O O . LEU A 1 148 ? 3.488 -16.423 -4.552 1.00 87.25 148 LEU A O 1
ATOM 1252 N N . GLU A 1 149 ? 4.158 -16.918 -6.634 1.00 90.12 149 GLU A N 1
ATOM 1253 C CA . GLU A 1 149 ? 5.559 -16.576 -6.392 1.00 90.12 149 GLU A CA 1
ATOM 1254 C C . GLU A 1 149 ? 5.733 -15.075 -6.124 1.00 90.12 149 GLU A C 1
ATOM 1256 O O . GLU A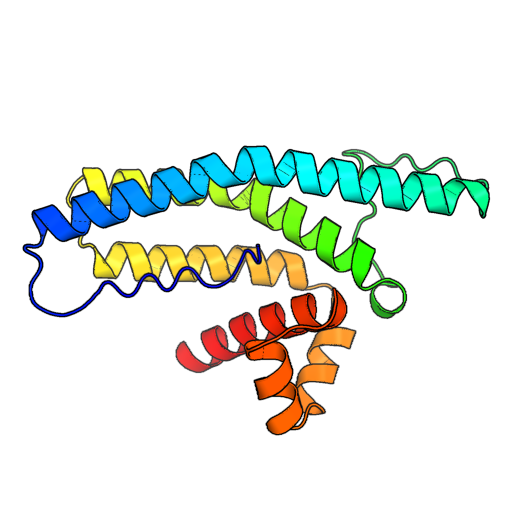 1 149 ? 6.366 -14.702 -5.136 1.00 90.12 149 GLU A O 1
ATOM 1261 N N . ILE A 1 150 ? 5.121 -14.222 -6.953 1.00 89.00 150 ILE A N 1
ATOM 1262 C CA . ILE A 1 150 ? 5.141 -12.760 -6.799 1.00 89.00 150 ILE A CA 1
ATOM 1263 C C . ILE A 1 150 ? 4.495 -12.337 -5.475 1.00 89.00 150 ILE A C 1
ATOM 1265 O O . ILE A 1 150 ? 5.012 -11.464 -4.774 1.00 89.00 150 ILE A O 1
ATOM 1269 N N . GLU A 1 151 ? 3.382 -12.967 -5.098 1.00 86.44 151 GLU A N 1
ATOM 1270 C CA . GLU A 1 151 ? 2.681 -12.658 -3.855 1.00 86.44 151 GLU A CA 1
ATOM 1271 C C . GLU A 1 151 ? 3.568 -12.925 -2.628 1.00 86.44 151 GLU A C 1
ATOM 1273 O O . GLU A 1 151 ? 3.673 -12.068 -1.737 1.00 86.44 151 GLU A O 1
ATOM 1278 N N . LYS A 1 152 ? 4.238 -14.086 -2.609 1.00 86.44 152 LYS A N 1
ATOM 1279 C CA . LYS A 1 152 ? 5.057 -14.560 -1.485 1.00 86.44 152 LYS A CA 1
ATOM 1280 C C . LYS A 1 152 ? 6.444 -13.924 -1.437 1.00 86.44 152 LYS A C 1
ATOM 1282 O O . LYS A 1 152 ? 6.918 -13.596 -0.351 1.00 86.44 152 LYS A O 1
ATOM 1287 N N . ASN A 1 153 ? 7.113 -13.789 -2.580 1.00 89.19 153 ASN A N 1
ATOM 1288 C CA . ASN A 1 153 ? 8.510 -13.369 -2.661 1.00 89.19 153 ASN A CA 1
ATOM 1289 C C . ASN A 1 153 ? 8.803 -12.589 -3.960 1.00 89.19 153 ASN A C 1
ATOM 1291 O O . ASN A 1 153 ? 9.438 -13.136 -4.869 1.00 89.19 153 ASN A O 1
ATOM 1295 N N . PRO A 1 154 ? 8.372 -11.317 -4.051 1.00 89.19 154 PRO A N 1
ATOM 1296 C CA . PRO A 1 154 ? 8.629 -10.492 -5.226 1.00 89.19 154 PRO A CA 1
ATOM 1297 C C . PRO A 1 154 ? 10.139 -10.295 -5.416 1.00 89.19 154 PRO A C 1
ATOM 1299 O O . PRO A 1 154 ? 10.841 -9.862 -4.501 1.00 89.19 154 PRO A O 1
ATOM 1302 N N . LYS A 1 155 ? 10.647 -10.614 -6.609 1.00 89.44 155 LYS A N 1
ATOM 1303 C CA . LYS A 1 155 ? 12.084 -10.634 -6.927 1.00 89.44 155 LYS A CA 1
ATOM 1304 C C . LYS A 1 155 ? 12.649 -9.276 -7.321 1.00 89.44 155 LYS A C 1
ATOM 1306 O O . LYS A 1 155 ? 13.864 -9.115 -7.374 1.00 89.44 155 LYS A O 1
ATOM 1311 N N . GLY A 1 156 ? 11.791 -8.298 -7.590 1.00 89.56 156 GLY A N 1
ATOM 1312 C CA . GLY A 1 156 ? 12.222 -6.972 -7.999 1.00 89.56 156 GLY A CA 1
ATOM 1313 C C . GLY A 1 156 ? 11.069 -6.000 -8.227 1.00 89.56 156 GLY A C 1
ATOM 1314 O O . GLY A 1 156 ? 9.915 -6.336 -7.969 1.00 89.56 156 GLY A O 1
ATOM 1315 N N . PRO A 1 157 ? 11.369 -4.794 -8.731 1.00 88.38 157 PRO A N 1
ATOM 1316 C CA . PRO A 1 157 ? 10.395 -3.711 -8.877 1.00 88.38 157 PRO A CA 1
ATOM 1317 C C . PRO A 1 157 ? 9.221 -4.052 -9.794 1.00 88.38 157 PRO A C 1
ATOM 1319 O O . PRO A 1 157 ? 8.096 -3.669 -9.498 1.00 88.38 157 PRO A O 1
ATOM 1322 N N . GLY A 1 158 ? 9.459 -4.831 -10.854 1.00 89.00 158 GLY A N 1
ATOM 1323 C CA . GLY A 1 158 ? 8.386 -5.324 -11.721 1.00 89.00 158 GLY A CA 1
ATOM 1324 C C . GLY A 1 158 ? 7.395 -6.220 -10.976 1.00 89.00 158 GLY A C 1
ATOM 1325 O O . GLY A 1 158 ? 6.193 -5.998 -11.050 1.00 89.00 158 GLY A O 1
ATOM 1326 N N . ASP A 1 159 ? 7.888 -7.164 -10.168 1.00 91.62 159 ASP A N 1
ATOM 1327 C CA . ASP A 1 159 ? 7.031 -8.002 -9.319 1.00 91.62 159 ASP A CA 1
ATOM 1328 C C . ASP A 1 159 ? 6.269 -7.166 -8.285 1.00 91.62 159 ASP A C 1
ATOM 1330 O O . ASP A 1 159 ? 5.127 -7.476 -7.959 1.00 91.62 159 ASP A O 1
ATOM 1334 N N . LEU A 1 160 ? 6.880 -6.090 -7.779 1.00 92.31 160 LEU A N 1
ATOM 1335 C CA . LEU A 1 160 ? 6.215 -5.164 -6.864 1.00 92.31 160 LEU A CA 1
ATOM 1336 C C . LEU A 1 160 ? 5.079 -4.409 -7.555 1.00 92.31 160 LEU A C 1
ATOM 1338 O O . LEU A 1 160 ? 3.995 -4.337 -6.991 1.00 92.31 160 LEU A O 1
ATOM 1342 N N . ILE A 1 161 ? 5.287 -3.913 -8.776 1.00 90.94 161 ILE A N 1
ATOM 1343 C CA . ILE A 1 161 ? 4.233 -3.279 -9.583 1.00 90.94 161 ILE A CA 1
ATOM 1344 C C . ILE A 1 161 ? 3.100 -4.273 -9.860 1.00 90.94 161 ILE A C 1
ATOM 1346 O O . ILE A 1 161 ? 1.940 -3.966 -9.598 1.00 90.94 161 ILE A O 1
ATOM 1350 N N . ILE A 1 162 ? 3.432 -5.481 -10.325 1.00 91.12 162 ILE A N 1
ATOM 1351 C CA . ILE A 1 162 ? 2.453 -6.542 -10.604 1.00 91.12 162 ILE A CA 1
ATOM 1352 C C . ILE A 1 162 ? 1.643 -6.879 -9.349 1.00 91.12 162 ILE A C 1
ATOM 1354 O O . ILE A 1 162 ? 0.427 -7.038 -9.421 1.00 91.12 162 ILE A O 1
ATOM 1358 N N . LYS A 1 163 ? 2.295 -6.949 -8.185 1.00 91.19 163 LYS A N 1
ATOM 1359 C CA . LYS A 1 163 ? 1.621 -7.189 -6.907 1.00 91.19 163 LYS A CA 1
ATOM 1360 C C . LYS A 1 163 ? 0.595 -6.101 -6.579 1.00 91.19 163 LYS A C 1
ATOM 1362 O O . LYS A 1 163 ? -0.487 -6.430 -6.100 1.00 91.19 163 LYS A O 1
ATOM 1367 N N . GLU A 1 164 ? 0.900 -4.833 -6.858 1.00 91.50 164 GLU A N 1
ATOM 1368 C CA . GLU A 1 164 ? -0.064 -3.746 -6.653 1.00 91.50 164 GLU A CA 1
ATOM 1369 C C . GLU A 1 164 ? -1.241 -3.802 -7.612 1.00 91.50 164 GLU A C 1
ATOM 1371 O O . GLU A 1 164 ? -2.386 -3.599 -7.208 1.00 91.50 164 GLU A O 1
ATOM 1376 N N . LEU A 1 165 ? -0.966 -4.120 -8.871 1.00 91.81 165 LEU A N 1
ATOM 1377 C CA . LEU A 1 165 ? -1.992 -4.273 -9.887 1.00 91.81 165 LEU A CA 1
ATOM 1378 C C . LEU A 1 165 ? -2.930 -5.452 -9.599 1.00 91.81 165 LEU A C 1
ATOM 1380 O O . LEU A 1 165 ? -4.140 -5.316 -9.772 1.00 91.81 165 LEU A O 1
ATOM 1384 N N . PHE A 1 166 ? -2.407 -6.579 -9.101 1.00 90.56 166 PHE A N 1
ATOM 1385 C CA . PHE A 1 166 ? -3.251 -7.681 -8.635 1.00 90.56 166 PHE A CA 1
ATOM 1386 C C . PHE A 1 166 ? -4.165 -7.247 -7.495 1.00 90.56 166 PHE A C 1
ATOM 1388 O O . PHE A 1 166 ? -5.358 -7.519 -7.561 1.00 90.56 166 PHE A O 1
ATOM 1395 N N . TRP A 1 167 ? -3.644 -6.521 -6.503 1.00 90.88 167 TRP A N 1
ATOM 1396 C CA . TRP A 1 167 ? -4.467 -6.028 -5.398 1.00 90.88 167 TRP A CA 1
ATOM 1397 C C . TRP A 1 167 ? -5.591 -5.099 -5.887 1.00 90.88 167 TRP A C 1
ATOM 1399 O O . TRP A 1 167 ? -6.719 -5.199 -5.415 1.00 90.88 167 TRP A O 1
ATOM 1409 N N . ILE A 1 168 ? -5.307 -4.214 -6.852 1.00 91.56 168 ILE A N 1
ATOM 1410 C CA . ILE A 1 168 ? -6.322 -3.344 -7.470 1.00 91.56 168 ILE A CA 1
ATOM 1411 C C . ILE A 1 168 ? -7.402 -4.188 -8.157 1.00 91.56 168 ILE A C 1
ATOM 1413 O O . ILE A 1 168 ? -8.586 -3.956 -7.926 1.00 91.56 168 ILE A O 1
ATOM 1417 N N . LYS A 1 169 ? -7.001 -5.176 -8.966 1.00 89.50 169 LYS A N 1
ATOM 1418 C CA . LYS A 1 169 ? -7.926 -6.050 -9.701 1.00 89.50 169 LYS A CA 1
ATOM 1419 C C . LYS A 1 169 ? -8.793 -6.893 -8.761 1.00 89.50 169 LYS A C 1
ATOM 1421 O O . LYS A 1 169 ? -9.996 -6.977 -8.962 1.00 89.50 169 LYS A O 1
ATOM 1426 N N . GLU A 1 170 ? -8.203 -7.471 -7.717 1.00 88.56 170 GLU A N 1
ATOM 1427 C CA . GLU A 1 170 ? -8.925 -8.234 -6.689 1.00 88.56 170 GLU A CA 1
ATOM 1428 C C . GLU A 1 170 ? -9.937 -7.359 -5.940 1.00 88.56 170 GLU A C 1
ATOM 1430 O O . GLU A 1 170 ? -11.059 -7.795 -5.687 1.00 88.56 170 GLU A O 1
ATOM 1435 N N . PHE A 1 171 ? -9.571 -6.113 -5.618 1.00 88.06 171 PHE A N 1
ATOM 1436 C CA . PHE A 1 171 ? -10.495 -5.161 -5.003 1.00 88.06 171 PHE A CA 1
ATOM 1437 C C . PHE A 1 171 ? -11.667 -4.839 -5.943 1.00 88.06 171 PHE A C 1
ATOM 1439 O O . PHE A 1 171 ? -12.817 -4.880 -5.521 1.00 88.06 171 PHE A O 1
ATOM 1446 N N . GLU A 1 172 ? -11.403 -4.581 -7.229 1.00 90.00 172 GLU A N 1
ATOM 1447 C CA . GLU A 1 172 ? -12.442 -4.344 -8.246 1.00 90.00 172 GLU A CA 1
ATOM 1448 C C . GLU A 1 172 ? -13.365 -5.553 -8.465 1.00 90.00 172 GLU A C 1
ATOM 1450 O O . GLU A 1 172 ? -14.555 -5.378 -8.721 1.00 90.00 172 GLU A O 1
ATOM 1455 N N . GLU A 1 173 ? -12.835 -6.775 -8.383 1.00 88.50 173 GLU A N 1
ATOM 1456 C CA . GLU A 1 173 ? -13.621 -8.010 -8.457 1.00 88.50 173 GLU A CA 1
ATOM 1457 C C . GLU A 1 173 ? -14.513 -8.188 -7.223 1.00 88.50 173 GLU A C 1
ATOM 1459 O O . GLU A 1 173 ? -15.655 -8.606 -7.375 1.00 88.50 173 GLU A O 1
ATOM 1464 N N . GLY A 1 174 ? -14.032 -7.821 -6.030 1.00 81.44 174 GLY A N 1
ATOM 1465 C CA . GLY A 1 174 ? -14.808 -7.870 -4.786 1.00 81.44 174 GLY A CA 1
ATOM 1466 C C . GLY A 1 174 ? -15.881 -6.782 -4.643 1.00 81.44 174 GLY A C 1
ATOM 1467 O O . GLY A 1 174 ? -16.753 -6.908 -3.790 1.00 81.44 174 GLY A O 1
ATOM 1468 N N . LEU A 1 175 ? -15.833 -5.724 -5.462 1.00 71.38 175 LEU A N 1
ATOM 1469 C CA . LEU A 1 175 ? -16.885 -4.699 -5.537 1.00 71.38 175 LEU A CA 1
ATOM 1470 C C . LEU A 1 175 ? -18.109 -5.134 -6.369 1.00 71.38 175 LEU A C 1
ATOM 1472 O O . LEU A 1 175 ? -19.117 -4.425 -6.352 1.00 71.38 175 LEU A O 1
ATOM 1476 N N . LYS A 1 176 ? -18.001 -6.219 -7.148 1.00 54.53 176 LYS A N 1
ATOM 1477 C CA . LYS A 1 176 ? -19.060 -6.735 -8.034 1.00 54.53 176 LYS A CA 1
ATOM 1478 C C . LYS A 1 176 ? -19.940 -7.756 -7.328 1.00 54.53 176 LYS A C 1
ATOM 1480 O O . LYS A 1 176 ? -21.152 -7.747 -7.636 1.00 54.53 176 LYS A O 1
#

pLDDT: mean 78.5, std 18.18, range [30.17, 96.81]